Protein AF-A0A530RHD5-F1 (afdb_monomer)

pLDDT: mean 77.43, std 13.87, range [50.12, 97.5]

Secondary structure (DSSP, 8-state):
--------TTTT--HHHHHHHS-HHHHHHHHHHHHHHHHHHHHHHHHHHHHHHHHHHHHHHHHHHHTSS-HHHHHHHHHTS---THHHHHHHH-

Foldseek 3Di:
DDPPPPPPPPPCPDPVNVQVPDDPVVVVVVVVVVVVVVVVVVVVVVVVVVVVVLVVVVVVVVVCVVVPPDPPVLLVVLVPDPDDDVSVVSNVVD

Solvent-accessible surface area (backbone atoms only — not comparable to full-atom values): 5688 Å² total; per-residue (Å²): 134,85,81,77,76,76,78,67,87,65,77,72,76,37,74,68,50,54,57,67,72,45,52,73,69,57,54,50,52,56,52,51,52,51,53,49,52,55,50,52,50,52,52,51,52,53,52,51,52,54,50,49,55,51,51,53,53,50,53,54,51,49,54,44,63,74,64,74,65,44,76,65,57,51,41,62,62,43,72,80,41,96,53,67,69,68,59,36,53,51,62,72,73,108

Structure (mmCIF, N/CA/C/O backbone):
data_AF-A0A530RHD5-F1
#
_entry.id   AF-A0A530RHD5-F1
#
loop_
_atom_site.group_PDB
_atom_site.id
_atom_site.type_symbol
_atom_site.label_atom_id
_atom_site.label_alt_id
_atom_site.label_comp_id
_atom_site.label_asym_id
_atom_site.label_entity_id
_atom_site.label_seq_id
_atom_site.pdbx_PDB_ins_code
_atom_site.Cartn_x
_atom_site.Cartn_y
_atom_site.Cartn_z
_atom_site.occupancy
_atom_site.B_iso_or_equiv
_atom_site.auth_seq_id
_atom_site.auth_comp_id
_atom_site.auth_asym_id
_atom_site.auth_atom_id
_atom_site.pdbx_PDB_model_num
ATOM 1 N N . MET A 1 1 ? 45.140 29.889 -31.643 1.00 50.12 1 MET A N 1
ATOM 2 C CA . MET A 1 1 ? 45.075 29.102 -30.397 1.00 50.12 1 MET A CA 1
ATOM 3 C C . MET A 1 1 ? 43.958 28.101 -30.595 1.00 50.12 1 MET A C 1
ATOM 5 O O . MET A 1 1 ? 42.801 28.496 -30.638 1.00 50.12 1 MET A O 1
ATOM 9 N N . GLU A 1 2 ? 44.326 26.865 -30.909 1.00 51.72 2 GLU A N 1
ATOM 10 C CA . GLU A 1 2 ? 43.393 25.783 -31.212 1.00 51.72 2 GLU A CA 1
ATOM 11 C C . GLU A 1 2 ? 42.742 25.332 -29.899 1.00 51.72 2 GLU A C 1
ATOM 13 O O . GLU A 1 2 ? 43.424 24.851 -28.996 1.00 51.72 2 GLU A O 1
ATOM 18 N N . ASN A 1 3 ? 41.439 25.576 -29.751 1.00 60.88 3 ASN A N 1
ATOM 19 C CA . ASN A 1 3 ? 40.669 25.054 -28.627 1.00 60.88 3 ASN A CA 1
ATOM 20 C C . ASN A 1 3 ? 40.419 23.571 -28.897 1.00 60.88 3 ASN A C 1
ATOM 22 O O . ASN A 1 3 ? 39.448 23.211 -29.561 1.00 60.88 3 ASN A O 1
ATOM 26 N N . ILE A 1 4 ? 41.317 22.721 -28.402 1.00 61.34 4 ILE A N 1
ATOM 27 C CA . ILE A 1 4 ? 41.090 21.282 -28.318 1.00 61.34 4 ILE A CA 1
ATOM 28 C C . ILE A 1 4 ? 39.912 21.099 -27.361 1.00 61.34 4 ILE A C 1
ATOM 30 O O . ILE A 1 4 ? 40.061 21.216 -26.145 1.00 61.34 4 ILE A O 1
ATOM 34 N N . ALA A 1 5 ? 38.722 20.882 -27.921 1.00 60.12 5 ALA A N 1
ATOM 35 C CA . ALA A 1 5 ? 37.560 20.476 -27.154 1.00 60.12 5 ALA A CA 1
ATOM 36 C C . ALA A 1 5 ? 37.913 19.151 -26.472 1.00 60.12 5 ALA A C 1
ATOM 38 O O . ALA A 1 5 ? 38.037 18.115 -27.124 1.00 60.12 5 ALA A O 1
ATOM 39 N N . LEU A 1 6 ? 38.148 19.215 -25.163 1.00 58.94 6 LEU A N 1
ATOM 40 C CA . LEU A 1 6 ? 38.334 18.047 -24.321 1.00 58.94 6 LEU A CA 1
ATOM 41 C C . LEU A 1 6 ? 37.048 17.228 -24.427 1.00 58.94 6 LEU A C 1
ATOM 43 O O . LEU A 1 6 ? 36.018 17.606 -23.873 1.00 58.94 6 LEU A O 1
ATOM 47 N N . ALA A 1 7 ? 37.085 16.144 -25.199 1.00 57.75 7 ALA A N 1
ATOM 48 C CA . ALA A 1 7 ? 36.014 15.166 -25.209 1.00 57.75 7 ALA A CA 1
ATOM 49 C C . ALA A 1 7 ? 35.892 14.628 -23.781 1.00 57.75 7 ALA A C 1
ATOM 51 O O . ALA A 1 7 ? 36.780 13.912 -23.323 1.00 57.75 7 ALA A O 1
ATOM 52 N N . GLU A 1 8 ? 34.839 15.024 -23.063 1.00 59.56 8 GLU A N 1
ATOM 53 C CA . GLU A 1 8 ? 34.573 14.539 -21.713 1.00 59.56 8 GLU A CA 1
ATOM 54 C C . GLU A 1 8 ? 34.282 13.031 -21.766 1.00 59.56 8 GLU A C 1
ATOM 56 O O . GLU A 1 8 ? 33.201 12.630 -22.208 1.00 59.56 8 GLU A O 1
ATOM 61 N N . PRO A 1 9 ? 35.187 12.158 -21.280 1.00 56.56 9 PRO A N 1
ATOM 62 C CA . PRO A 1 9 ? 34.996 10.710 -21.371 1.00 56.56 9 PRO A CA 1
ATOM 63 C C . PRO A 1 9 ? 33.888 10.202 -20.430 1.00 56.56 9 PRO A C 1
ATOM 65 O O . PRO A 1 9 ? 33.558 9.019 -20.442 1.00 56.56 9 PRO A O 1
ATOM 68 N N . GLY A 1 10 ? 33.315 11.080 -19.598 1.00 55.81 10 GLY A N 1
ATOM 69 C CA . GLY A 1 10 ? 32.289 10.759 -18.605 1.00 55.81 10 GLY A CA 1
ATOM 70 C C . GLY A 1 10 ? 30.844 10.874 -19.100 1.00 55.81 10 GLY A C 1
ATOM 71 O O . GLY A 1 10 ? 29.946 10.340 -18.451 1.00 55.81 10 GLY A O 1
ATOM 72 N N . ALA A 1 11 ? 30.593 11.505 -20.254 1.00 55.62 11 ALA A N 1
ATOM 73 C CA . ALA A 1 11 ? 29.229 11.760 -20.735 1.00 55.62 11 ALA A CA 1
ATOM 74 C C . ALA A 1 11 ? 28.459 10.486 -21.156 1.00 55.62 11 ALA A C 1
ATOM 76 O O . ALA A 1 11 ? 27.240 10.519 -21.326 1.00 55.62 11 ALA A O 1
ATOM 77 N N . HIS A 1 12 ? 29.146 9.346 -21.293 1.00 55.72 12 HIS A N 1
ATOM 78 C CA . HIS A 1 12 ? 28.554 8.078 -21.736 1.00 55.72 12 HIS A CA 1
ATOM 79 C C . HIS A 1 12 ? 28.087 7.155 -20.596 1.00 55.72 12 HIS A C 1
ATOM 81 O O . HIS A 1 12 ? 27.388 6.179 -20.859 1.00 55.72 12 HIS A O 1
ATOM 87 N N . LEU A 1 13 ? 28.398 7.471 -19.333 1.00 62.16 13 LEU A N 1
ATOM 88 C CA . LEU A 1 13 ? 27.952 6.710 -18.154 1.00 62.16 13 LEU A CA 1
ATOM 89 C C . LEU A 1 13 ? 26.781 7.404 -17.443 1.00 62.16 13 LEU A C 1
ATOM 91 O O . LEU A 1 13 ? 26.777 7.600 -16.231 1.00 62.16 13 LEU A O 1
ATOM 95 N N . SER A 1 14 ? 25.754 7.778 -18.203 1.00 80.88 14 SER A N 1
ATOM 96 C CA . SER A 1 14 ? 24.470 8.179 -17.625 1.00 80.88 14 SER A CA 1
ATOM 97 C C . SER A 1 14 ? 23.639 6.936 -17.298 1.00 80.88 14 SER A C 1
ATOM 99 O O . SER A 1 14 ? 23.557 6.019 -18.117 1.00 80.88 14 SER A O 1
ATOM 101 N N . ILE A 1 15 ? 22.956 6.916 -16.145 1.00 80.88 15 ILE A N 1
ATOM 102 C CA . ILE A 1 15 ? 21.949 5.885 -15.808 1.00 80.88 15 ILE A CA 1
ATOM 103 C C . ILE A 1 15 ? 20.948 5.701 -16.954 1.00 80.88 15 ILE A C 1
ATOM 105 O O . ILE A 1 15 ? 20.544 4.580 -17.258 1.00 80.88 15 ILE A O 1
ATOM 109 N N . TRP A 1 16 ? 20.604 6.792 -17.640 1.00 82.75 16 TRP A N 1
ATOM 110 C CA . TRP A 1 16 ? 19.718 6.753 -18.794 1.00 82.75 16 TRP A CA 1
ATOM 111 C C . TRP A 1 16 ? 20.344 6.048 -20.005 1.00 82.75 16 TRP A C 1
ATOM 113 O O . TRP A 1 16 ? 19.678 5.258 -20.673 1.00 82.75 16 TRP A O 1
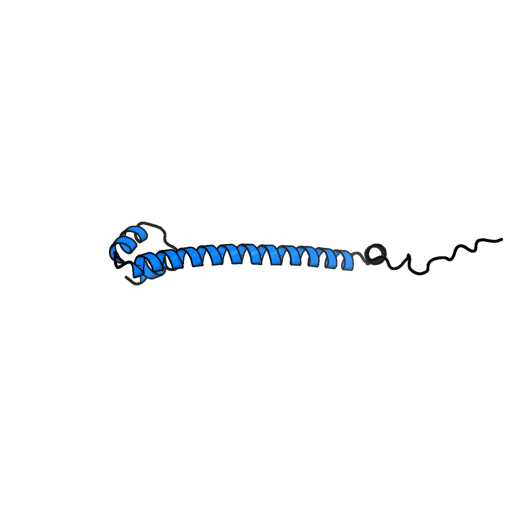ATOM 123 N N . ALA A 1 17 ? 21.634 6.281 -20.269 1.00 83.44 17 ALA A N 1
ATOM 124 C CA . ALA A 1 17 ? 22.363 5.631 -21.358 1.00 83.44 17 ALA A CA 1
ATOM 125 C C . ALA A 1 17 ? 22.522 4.121 -21.109 1.00 83.44 17 ALA A C 1
ATOM 127 O O . ALA A 1 17 ? 22.246 3.318 -22.001 1.00 83.44 17 ALA A O 1
ATOM 128 N N . LEU A 1 18 ? 22.858 3.731 -19.874 1.00 83.75 18 LEU A N 1
ATOM 129 C CA . LEU A 1 18 ? 22.944 2.328 -19.454 1.00 83.75 18 LEU A CA 1
ATOM 130 C C . LEU A 1 18 ? 21.586 1.622 -19.550 1.00 83.75 18 LEU A C 1
ATOM 132 O O . LEU A 1 18 ? 21.502 0.491 -20.030 1.00 83.75 18 LEU A O 1
ATOM 136 N N . PHE A 1 19 ? 20.505 2.306 -19.164 1.00 84.50 19 PHE A N 1
ATOM 137 C CA . PHE A 1 19 ? 19.149 1.791 -19.332 1.00 84.50 19 PHE A CA 1
ATOM 138 C C . PHE A 1 19 ? 18.790 1.623 -20.811 1.00 84.50 19 PHE A C 1
ATOM 140 O O . PHE A 1 19 ? 18.208 0.607 -21.179 1.00 84.50 19 PHE A O 1
ATOM 147 N N . MET A 1 20 ? 19.145 2.575 -21.683 1.00 83.94 20 MET A N 1
ATOM 148 C CA . MET A 1 20 ? 18.857 2.457 -23.116 1.00 83.94 20 MET A CA 1
ATOM 149 C C . MET A 1 20 ? 19.634 1.331 -23.792 1.00 83.94 20 MET A C 1
ATOM 151 O O . MET A 1 20 ? 19.034 0.605 -24.589 1.00 83.94 20 MET A O 1
ATOM 155 N N . GLN A 1 21 ? 20.901 1.130 -23.422 1.00 87.50 21 GLN A N 1
ATOM 156 C CA . GLN A 1 21 ? 21.732 0.028 -23.909 1.00 87.50 21 GLN A CA 1
ATOM 157 C C . GLN A 1 21 ? 21.261 -1.346 -23.402 1.00 87.50 21 GLN A C 1
ATOM 159 O O . GLN A 1 21 ? 21.495 -2.359 -24.062 1.00 87.50 21 GLN A O 1
ATOM 164 N N . ALA A 1 22 ? 20.586 -1.404 -22.250 1.00 85.69 22 ALA A N 1
ATOM 165 C CA . ALA A 1 22 ? 20.101 -2.654 -21.685 1.00 85.69 22 ALA A CA 1
ATOM 166 C C . ALA A 1 22 ? 19.120 -3.381 -22.626 1.00 85.69 22 ALA A C 1
ATOM 168 O O . ALA A 1 22 ? 18.242 -2.783 -23.262 1.00 85.69 22 ALA A O 1
ATOM 169 N N . GLY A 1 23 ? 19.252 -4.709 -22.677 1.00 90.19 23 GLY A N 1
ATOM 170 C CA . GLY A 1 23 ? 18.374 -5.573 -23.462 1.00 90.19 23 GLY A CA 1
ATOM 171 C C . GLY A 1 23 ? 16.918 -5.526 -22.988 1.00 90.19 23 GLY A C 1
ATOM 172 O O . GLY A 1 23 ? 16.619 -5.170 -21.845 1.00 90.19 23 GLY A O 1
ATOM 173 N N . TRP A 1 24 ? 15.997 -5.925 -23.866 1.00 93.69 24 TRP A N 1
ATOM 174 C CA . TRP A 1 24 ? 14.553 -5.883 -23.603 1.00 93.69 24 TRP A CA 1
ATOM 175 C C . TRP A 1 24 ? 14.143 -6.674 -22.346 1.00 93.69 24 TRP A C 1
ATOM 177 O O . TRP A 1 24 ? 13.301 -6.210 -21.580 1.00 93.69 24 TRP A O 1
ATOM 187 N N . VAL A 1 25 ? 14.800 -7.811 -22.078 1.00 94.94 25 VAL A N 1
ATOM 188 C CA . VAL A 1 25 ? 14.572 -8.626 -20.871 1.00 94.94 25 VAL A CA 1
ATOM 189 C C . VAL A 1 25 ? 14.920 -7.848 -19.601 1.00 94.94 25 VAL A C 1
ATOM 191 O O . VAL A 1 25 ? 14.144 -7.835 -18.651 1.00 94.94 25 VAL A O 1
ATOM 194 N N . VAL A 1 26 ? 16.061 -7.154 -19.586 1.00 93.25 26 VAL A N 1
ATOM 195 C CA . VAL A 1 26 ? 16.520 -6.389 -18.415 1.00 93.25 26 VAL A CA 1
ATOM 196 C C . VAL A 1 26 ? 15.559 -5.239 -18.125 1.00 93.25 26 VAL A C 1
ATOM 198 O O . VAL A 1 26 ? 15.192 -5.013 -16.975 1.00 93.25 26 VAL A O 1
ATOM 201 N N . LYS A 1 27 ? 15.083 -4.553 -19.171 1.00 91.31 27 LYS A N 1
ATOM 202 C CA . LYS A 1 27 ? 14.063 -3.501 -19.049 1.00 91.31 27 LYS A CA 1
ATOM 203 C C . LYS A 1 27 ? 12.769 -4.027 -18.430 1.00 91.31 27 LYS A C 1
ATOM 205 O O . LYS A 1 27 ? 12.242 -3.393 -17.519 1.00 91.31 27 LYS A O 1
ATOM 210 N N . LEU A 1 28 ? 12.304 -5.200 -18.864 1.00 95.62 28 LEU A N 1
ATOM 211 C CA . LEU A 1 28 ? 11.128 -5.854 -18.288 1.00 95.62 28 LEU A CA 1
ATOM 212 C C . LEU A 1 28 ? 11.342 -6.154 -16.800 1.00 95.62 28 LEU A C 1
ATOM 214 O O . LEU A 1 28 ? 10.498 -5.789 -15.987 1.00 95.62 28 LEU A O 1
ATOM 218 N N . VAL A 1 29 ? 12.483 -6.742 -16.428 1.00 96.00 29 VAL A N 1
ATOM 219 C CA . VAL A 1 29 ? 12.801 -7.040 -15.021 1.00 96.00 29 VAL A CA 1
ATOM 220 C C . VAL A 1 29 ? 12.828 -5.766 -14.175 1.00 96.00 29 VAL A C 1
ATOM 222 O O . VAL A 1 29 ? 12.214 -5.741 -13.115 1.00 96.00 29 VAL A O 1
ATOM 225 N N . MET A 1 30 ? 13.468 -4.688 -14.642 1.00 94.56 30 MET A N 1
ATOM 226 C CA . MET A 1 30 ? 13.515 -3.416 -13.906 1.00 94.56 30 MET A CA 1
ATOM 227 C C . MET A 1 30 ? 12.118 -2.831 -13.665 1.00 94.56 30 MET A C 1
ATOM 229 O O . MET A 1 30 ? 11.815 -2.408 -12.549 1.00 94.56 30 MET A O 1
ATOM 233 N N . ILE A 1 31 ? 11.252 -2.848 -14.682 1.00 94.81 31 ILE A N 1
ATOM 234 C CA . ILE A 1 31 ? 9.860 -2.395 -14.547 1.00 94.81 31 ILE A CA 1
ATOM 235 C C . ILE A 1 31 ? 9.091 -3.318 -13.596 1.00 94.81 31 ILE A C 1
ATOM 237 O O . ILE A 1 31 ? 8.392 -2.837 -12.708 1.00 94.81 31 ILE A O 1
ATOM 241 N N . GLY A 1 32 ? 9.258 -4.636 -13.726 1.00 96.81 32 GLY A N 1
ATOM 242 C CA . GLY A 1 32 ? 8.625 -5.621 -12.852 1.00 96.81 32 GLY A CA 1
ATOM 243 C C . GLY A 1 32 ? 9.009 -5.436 -11.384 1.00 96.81 32 GLY A C 1
ATOM 244 O O . GLY A 1 32 ? 8.138 -5.450 -10.517 1.00 96.81 32 GLY A O 1
ATOM 245 N N . LEU A 1 33 ? 10.289 -5.180 -11.100 1.00 96.25 33 LEU A N 1
ATOM 246 C CA . LEU A 1 33 ? 10.777 -4.882 -9.751 1.00 96.25 33 LEU A CA 1
ATOM 247 C C . LEU A 1 33 ? 10.199 -3.572 -9.208 1.00 96.25 33 LEU A C 1
ATOM 249 O O . LEU A 1 33 ? 9.814 -3.510 -8.040 1.00 96.25 33 LEU A O 1
ATOM 253 N N . LEU A 1 34 ? 10.086 -2.540 -10.048 1.00 96.25 34 LEU A N 1
ATOM 254 C CA . LEU A 1 34 ? 9.464 -1.276 -9.659 1.00 96.25 34 LEU A CA 1
ATOM 255 C C . LEU A 1 34 ? 7.984 -1.476 -9.298 1.00 96.25 34 LEU A C 1
ATOM 257 O O . LEU A 1 34 ? 7.541 -1.031 -8.239 1.00 96.25 34 LEU A O 1
ATOM 261 N N . CYS A 1 35 ? 7.235 -2.205 -10.129 1.00 97.50 35 CYS A N 1
ATOM 262 C CA . CYS A 1 35 ? 5.845 -2.561 -9.852 1.00 97.50 35 CYS A CA 1
ATOM 263 C C . CYS A 1 35 ? 5.715 -3.391 -8.568 1.00 97.50 35 CYS A C 1
ATOM 265 O O . CYS A 1 35 ? 4.859 -3.093 -7.740 1.00 97.50 35 CYS A O 1
ATOM 267 N N . ALA A 1 36 ? 6.582 -4.387 -8.364 1.00 97.12 36 ALA A N 1
ATOM 268 C CA . ALA A 1 36 ? 6.587 -5.215 -7.160 1.00 97.12 36 ALA A CA 1
ATOM 269 C C . ALA A 1 36 ? 6.879 -4.400 -5.888 1.00 97.12 36 ALA A C 1
ATOM 271 O O . ALA A 1 36 ? 6.281 -4.653 -4.841 1.00 97.12 36 ALA A O 1
ATOM 272 N N . SER A 1 37 ? 7.750 -3.392 -5.973 1.00 96.81 37 SER A N 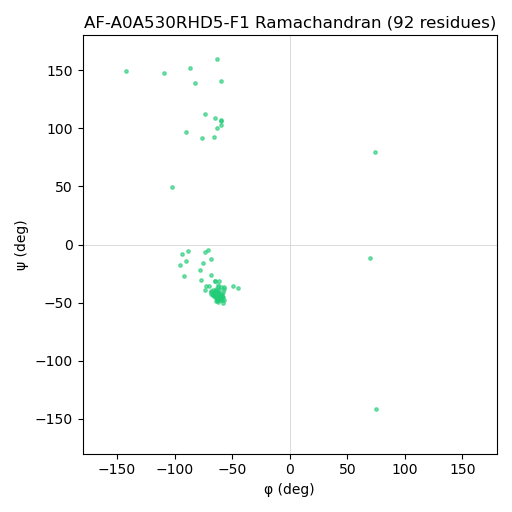1
ATOM 273 C CA . SER A 1 37 ? 8.037 -2.479 -4.862 1.00 96.81 37 SER A CA 1
ATOM 274 C C . SER A 1 37 ? 6.801 -1.665 -4.466 1.00 96.81 37 SER A C 1
ATOM 276 O O . SER A 1 37 ? 6.410 -1.652 -3.295 1.00 96.81 37 SER A O 1
ATOM 278 N N . ILE A 1 38 ? 6.123 -1.065 -5.451 1.00 96.56 38 ILE A N 1
ATOM 279 C CA . ILE A 1 38 ? 4.873 -0.321 -5.230 1.00 96.56 38 ILE A CA 1
ATOM 280 C C . ILE A 1 38 ? 3.793 -1.253 -4.664 1.00 96.56 38 ILE A C 1
ATOM 282 O O . ILE A 1 38 ? 3.098 -0.896 -3.714 1.00 96.56 38 ILE A O 1
ATOM 286 N N . TRP A 1 39 ? 3.687 -2.470 -5.201 1.00 97.31 39 TRP A N 1
ATOM 287 C CA . TRP A 1 39 ? 2.723 -3.471 -4.745 1.00 97.31 39 TRP A CA 1
ATOM 288 C C . TRP A 1 39 ? 2.960 -3.886 -3.292 1.00 97.31 39 TRP A C 1
ATOM 290 O O . TRP A 1 39 ? 2.025 -3.990 -2.501 1.00 97.31 39 TRP A O 1
ATOM 300 N N . THR A 1 40 ? 4.223 -4.06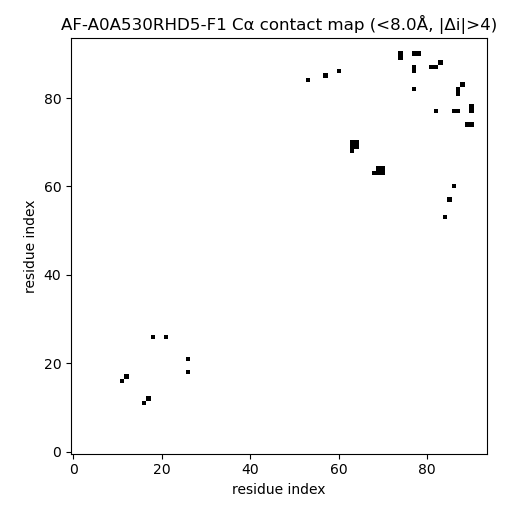9 -2.912 1.00 96.88 40 THR A N 1
ATOM 301 C CA . THR A 1 40 ? 4.602 -4.400 -1.536 1.00 96.88 40 THR A CA 1
ATOM 302 C C . THR A 1 40 ? 4.200 -3.282 -0.579 1.00 96.88 40 THR A C 1
ATOM 304 O O . THR A 1 40 ? 3.604 -3.550 0.463 1.00 96.88 40 THR A O 1
ATOM 307 N N . TRP A 1 41 ? 4.438 -2.023 -0.951 1.00 95.94 41 TRP A N 1
ATOM 308 C CA . TRP A 1 41 ? 3.989 -0.872 -0.166 1.00 95.94 41 TRP A CA 1
ATOM 309 C C . TRP A 1 41 ? 2.466 -0.787 -0.045 1.00 95.94 41 TRP A C 1
ATOM 311 O O . TRP A 1 41 ? 1.964 -0.523 1.046 1.00 95.94 41 TRP A O 1
ATOM 321 N N . ALA A 1 42 ? 1.727 -1.065 -1.121 1.00 94.38 42 ALA A N 1
ATOM 322 C CA . ALA A 1 42 ? 0.267 -1.099 -1.083 1.00 94.38 42 ALA A CA 1
ATOM 323 C C . ALA A 1 42 ? -0.253 -2.146 -0.079 1.00 94.38 42 ALA A C 1
ATOM 325 O O . ALA A 1 42 ? -1.116 -1.835 0.741 1.00 94.38 42 ALA A O 1
ATOM 326 N N . ILE A 1 43 ? 0.331 -3.351 -0.075 1.00 93.56 43 ILE A N 1
ATOM 327 C CA . ILE A 1 43 ? -0.006 -4.406 0.896 1.00 93.56 43 ILE A CA 1
ATOM 328 C C . ILE A 1 43 ? 0.328 -3.966 2.324 1.00 93.56 43 ILE A C 1
ATOM 330 O O . ILE A 1 43 ? -0.462 -4.199 3.240 1.00 93.56 43 ILE A O 1
ATOM 334 N N . ILE A 1 44 ? 1.492 -3.345 2.536 1.00 94.19 44 ILE A N 1
ATOM 335 C CA . ILE A 1 44 ? 1.897 -2.864 3.862 1.00 94.19 44 ILE A CA 1
ATOM 336 C C . ILE A 1 44 ? 0.871 -1.857 4.388 1.00 94.19 44 ILE A C 1
ATOM 338 O O . ILE A 1 44 ? 0.412 -1.999 5.520 1.00 94.19 44 ILE A O 1
ATOM 342 N N . VAL A 1 45 ? 0.471 -0.880 3.572 1.00 94.44 45 VAL A N 1
ATOM 343 C CA . VAL A 1 45 ? -0.517 0.134 3.964 1.00 94.44 45 VAL A CA 1
ATOM 344 C C . VAL A 1 45 ? -1.870 -0.501 4.283 1.00 94.44 45 VAL A C 1
ATOM 346 O O . VAL A 1 45 ? -2.428 -0.218 5.344 1.00 94.44 45 VAL A O 1
ATOM 349 N N . ASP A 1 46 ? -2.372 -1.394 3.429 1.00 92.69 46 ASP A N 1
ATOM 350 C CA . ASP A 1 46 ? -3.650 -2.079 3.659 1.00 92.69 46 ASP A CA 1
ATOM 351 C C . ASP A 1 46 ? -3.644 -2.847 4.990 1.00 92.69 46 ASP A C 1
ATOM 353 O O . ASP A 1 46 ? -4.538 -2.709 5.832 1.00 92.69 46 ASP A O 1
ATOM 357 N N . LYS A 1 47 ? -2.554 -3.573 5.254 1.00 90.75 47 LYS A N 1
ATOM 358 C CA . LYS A 1 47 ? -2.405 -4.359 6.479 1.00 90.75 47 LYS A CA 1
ATOM 359 C C . LYS A 1 47 ? -2.234 -3.486 7.723 1.00 90.75 47 LYS A C 1
ATOM 361 O O . LYS A 1 47 ? -2.776 -3.829 8.774 1.00 90.75 47 LYS A O 1
ATOM 366 N N . LEU A 1 48 ? -1.540 -2.350 7.619 1.00 91.88 48 LEU A N 1
ATOM 367 C CA . LEU A 1 48 ? -1.425 -1.371 8.705 1.00 91.88 48 LEU A CA 1
ATOM 368 C C . LEU A 1 48 ? -2.787 -0.764 9.060 1.00 91.88 48 LEU A C 1
ATOM 370 O O . LEU A 1 48 ? -3.122 -0.669 10.243 1.00 91.88 48 LEU A O 1
ATOM 374 N N . VAL A 1 49 ? -3.598 -0.406 8.060 1.00 91.44 49 VAL A N 1
ATOM 375 C CA . VAL A 1 49 ? -4.957 0.115 8.277 1.00 91.44 49 VAL A CA 1
ATOM 376 C C . VAL A 1 49 ? -5.854 -0.954 8.902 1.00 91.44 49 VAL A C 1
ATOM 378 O O . VAL A 1 49 ? -6.548 -0.677 9.884 1.00 91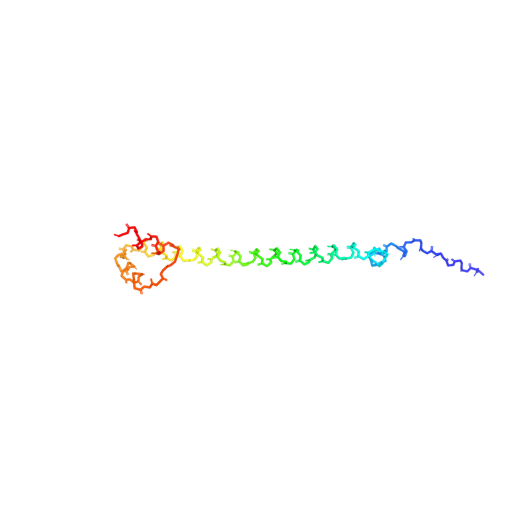.44 49 VAL A O 1
ATOM 381 N N . ALA A 1 50 ? -5.816 -2.188 8.391 1.00 87.19 50 ALA A N 1
ATOM 382 C CA . ALA A 1 50 ? -6.575 -3.306 8.947 1.00 87.19 50 ALA A CA 1
ATOM 383 C C . ALA A 1 50 ? -6.202 -3.580 10.416 1.00 87.19 50 ALA A C 1
ATOM 385 O O . ALA A 1 50 ? -7.082 -3.707 11.273 1.00 87.19 50 ALA A O 1
ATOM 386 N N . TYR A 1 51 ? -4.904 -3.592 10.731 1.00 87.75 51 TYR A N 1
ATOM 387 C CA . TYR A 1 51 ? -4.413 -3.783 12.094 1.00 87.75 51 TYR A CA 1
ATOM 388 C C . TYR A 1 51 ? -4.812 -2.625 13.021 1.00 87.75 51 TYR A C 1
ATOM 390 O O . TYR A 1 51 ? -5.276 -2.855 14.139 1.00 87.75 51 TYR A O 1
ATOM 398 N N . GLY A 1 52 ? -4.708 -1.379 12.548 1.00 87.69 52 GLY A N 1
ATOM 399 C CA . GLY A 1 52 ? -5.127 -0.192 13.296 1.00 87.69 52 GLY A CA 1
ATOM 400 C C . GLY A 1 52 ? -6.619 -0.207 13.639 1.00 87.69 52 GLY A C 1
ATOM 401 O O . GLY A 1 52 ? -6.992 0.040 14.788 1.00 87.69 52 GLY A O 1
ATOM 402 N N . ARG A 1 53 ? -7.474 -0.582 12.677 1.00 83.62 53 ARG A N 1
ATOM 403 C CA . ARG A 1 53 ? -8.921 -0.747 12.901 1.00 83.62 53 ARG A CA 1
ATOM 404 C C . ARG A 1 53 ? -9.219 -1.805 13.957 1.00 83.62 53 ARG A C 1
ATOM 406 O O . ARG A 1 53 ? -10.062 -1.573 14.822 1.00 83.62 53 ARG A O 1
ATOM 413 N N . MET A 1 54 ? -8.523 -2.941 13.907 1.00 81.81 54 MET A N 1
ATOM 414 C CA . MET A 1 54 ? -8.685 -3.995 14.907 1.00 81.81 54 MET A CA 1
ATOM 415 C C . MET A 1 54 ? -8.273 -3.499 16.294 1.00 81.81 54 MET A C 1
ATOM 417 O O . MET A 1 54 ? -9.035 -3.651 17.242 1.00 81.81 54 MET A O 1
ATOM 421 N N . ARG A 1 55 ? -7.127 -2.821 16.408 1.00 82.31 55 ARG A N 1
ATOM 422 C CA . ARG A 1 55 ? -6.629 -2.293 17.684 1.00 82.31 55 ARG A CA 1
ATOM 423 C C . ARG A 1 55 ? -7.570 -1.265 18.314 1.00 82.31 55 ARG A C 1
ATOM 425 O O . ARG A 1 55 ? -7.789 -1.304 19.520 1.00 82.31 55 ARG A O 1
ATOM 432 N N . LEU A 1 56 ? -8.177 -0.392 17.509 1.00 82.12 56 LEU A N 1
ATOM 433 C CA . LEU A 1 56 ? -9.182 0.554 18.000 1.00 82.12 56 LEU A CA 1
ATOM 434 C C . LEU A 1 56 ? -10.430 -0.164 18.543 1.00 82.12 56 LEU A C 1
ATOM 436 O O . LEU A 1 56 ? -10.961 0.228 19.581 1.00 82.12 56 LEU A O 1
ATOM 440 N N . ALA A 1 57 ? -10.881 -1.227 17.870 1.00 78.00 57 ALA A N 1
ATOM 441 C CA . ALA A 1 57 ? -12.001 -2.038 18.341 1.00 78.00 57 ALA A CA 1
ATOM 442 C C . ALA A 1 57 ? -11.685 -2.750 19.671 1.00 78.00 57 ALA A C 1
ATOM 444 O O . ALA A 1 57 ? -12.548 -2.790 20.547 1.00 78.00 57 ALA A O 1
ATOM 445 N N . LEU A 1 58 ? -10.450 -3.244 19.850 1.00 76.69 58 LEU A N 1
ATOM 446 C CA . LEU A 1 58 ? -9.987 -3.837 21.114 1.00 76.69 58 LEU A CA 1
ATOM 447 C C . LEU A 1 58 ? -10.012 -2.812 22.255 1.00 76.69 58 LEU A C 1
ATOM 449 O O . LEU A 1 58 ? -10.610 -3.077 23.292 1.00 76.69 58 LEU A O 1
ATOM 453 N N . ASN A 1 59 ? -9.442 -1.622 22.040 1.00 80.81 59 ASN A N 1
ATOM 454 C CA . ASN A 1 59 ? -9.407 -0.573 23.064 1.00 80.81 59 ASN A CA 1
ATOM 455 C C . ASN A 1 59 ? -10.815 -0.144 23.503 1.00 80.81 59 ASN A C 1
ATOM 457 O O . ASN A 1 59 ? -11.042 0.143 24.675 1.00 80.81 59 ASN A O 1
ATOM 461 N N . ARG A 1 60 ? -11.780 -0.107 22.574 1.00 77.62 60 ARG A N 1
ATOM 462 C CA . ARG A 1 60 ? -13.173 0.221 22.904 1.00 77.62 60 ARG A CA 1
ATOM 463 C C . ARG A 1 60 ? -13.833 -0.870 23.747 1.00 77.62 60 ARG A C 1
ATOM 465 O O . ARG A 1 60 ? -14.567 -0.542 24.672 1.00 77.62 60 ARG A O 1
ATOM 472 N N . PHE A 1 61 ? -13.573 -2.141 23.440 1.00 73.00 61 PHE A N 1
ATOM 473 C CA . PHE A 1 61 ? -14.031 -3.261 24.267 1.00 73.00 61 PHE A CA 1
ATOM 474 C C . PHE A 1 61 ? -13.444 -3.175 25.680 1.00 73.00 61 PHE A C 1
ATOM 476 O O . PHE A 1 61 ? -14.177 -3.282 26.658 1.00 73.00 61 PHE A O 1
ATOM 483 N N . GLU A 1 62 ? -12.140 -2.914 25.785 1.00 76.31 62 GLU A N 1
ATOM 484 C CA . GLU A 1 62 ? -11.440 -2.791 27.064 1.00 76.31 62 GLU A CA 1
ATOM 485 C C . GLU A 1 62 ? -11.996 -1.639 27.915 1.00 76.31 62 GLU A C 1
ATOM 487 O O . GLU A 1 62 ? -12.299 -1.839 29.085 1.00 76.31 62 GLU A O 1
ATOM 492 N N . GLN A 1 63 ? -12.242 -0.460 27.337 1.00 79.12 63 GLN A N 1
ATOM 493 C CA . GLN A 1 63 ? -12.870 0.649 28.070 1.00 79.12 63 GLN A CA 1
ATOM 494 C C . GLN A 1 63 ? -14.242 0.282 28.653 1.00 79.12 63 GLN A C 1
ATOM 496 O O . GLN A 1 63 ? -14.533 0.645 29.792 1.00 79.12 63 GLN A O 1
ATOM 501 N N . VAL A 1 64 ? -15.074 -0.450 27.903 1.00 72.38 64 VAL A N 1
ATOM 502 C CA . VAL A 1 64 ? -16.381 -0.905 28.405 1.00 72.38 64 VAL A CA 1
ATOM 503 C C . VAL A 1 64 ? -16.198 -1.943 29.513 1.00 72.38 64 VAL A C 1
ATOM 505 O O . VAL A 1 64 ? -16.830 -1.821 30.560 1.00 72.38 64 VAL A O 1
ATOM 508 N N . PHE A 1 65 ? -15.273 -2.892 29.343 1.00 68.88 65 PHE A N 1
ATOM 509 C CA . PHE A 1 65 ? -14.947 -3.904 30.353 1.00 68.88 65 PHE A CA 1
ATOM 510 C C . PHE A 1 65 ? -14.506 -3.283 31.690 1.00 68.88 65 PHE A C 1
ATOM 512 O O . PHE A 1 65 ? -15.019 -3.645 32.746 1.00 68.88 65 PHE A O 1
ATOM 519 N N . TRP A 1 66 ? -13.592 -2.308 31.651 1.00 70.25 66 TRP A N 1
ATOM 520 C CA . TRP A 1 66 ? -13.044 -1.656 32.848 1.00 70.25 66 TRP A CA 1
ATOM 521 C C . TRP A 1 66 ? -14.007 -0.663 33.514 1.00 70.25 66 TRP A C 1
ATOM 523 O O . TRP A 1 66 ? -13.810 -0.313 34.676 1.00 70.25 66 TRP A O 1
ATOM 533 N N . SER A 1 67 ? -15.065 -0.226 32.822 1.00 66.31 67 SER A N 1
ATOM 534 C CA . SER A 1 67 ? -16.064 0.697 33.382 1.00 66.31 67 SER A CA 1
ATOM 535 C C . SER A 1 67 ? -17.016 0.053 34.401 1.00 66.31 67 SER A C 1
ATOM 537 O O . SER A 1 67 ? -17.826 0.752 35.005 1.00 66.31 67 SER A O 1
ATOM 539 N N . GLY A 1 68 ? -16.954 -1.271 34.598 1.00 64.50 68 GLY A N 1
ATOM 540 C CA . GLY A 1 68 ? -17.818 -2.003 35.534 1.00 64.50 68 GLY A CA 1
ATOM 541 C C . GLY A 1 68 ? -19.292 -2.084 35.109 1.00 64.50 68 GLY A C 1
ATOM 542 O O . GLY A 1 68 ? -20.041 -2.895 35.652 1.00 64.50 68 GLY A O 1
ATOM 543 N N . GLN A 1 69 ? -19.710 -1.313 34.100 1.00 55.53 69 GLN A N 1
ATOM 544 C CA . GLN A 1 69 ? -21.015 -1.420 33.466 1.00 55.53 69 GLN A CA 1
ATOM 545 C C . GLN A 1 69 ? -20.958 -2.405 32.290 1.00 55.53 69 GLN A C 1
ATOM 547 O O . GLN A 1 69 ? -20.666 -2.068 31.146 1.00 55.53 69 GLN A O 1
ATOM 552 N N . SER A 1 70 ? -21.368 -3.634 32.609 1.00 60.69 70 SER A N 1
ATOM 553 C CA . SER A 1 70 ? -22.163 -4.527 31.756 1.00 60.69 70 SER A CA 1
ATOM 554 C C . SER A 1 70 ? -21.486 -5.209 30.551 1.00 60.69 70 SER A C 1
ATOM 556 O O . SER A 1 70 ? -21.750 -4.929 29.380 1.00 60.69 70 SER A O 1
ATOM 558 N N . LEU A 1 71 ? -20.753 -6.285 30.853 1.00 58.88 71 LEU A N 1
ATOM 559 C CA . LEU A 1 71 ? -20.611 -7.428 29.935 1.00 58.88 71 LEU A CA 1
ATOM 560 C C . LEU A 1 71 ? -21.966 -7.841 29.319 1.00 58.88 71 LEU A C 1
ATOM 562 O O . LEU A 1 71 ? -22.039 -8.178 28.141 1.00 58.88 71 LEU A O 1
ATOM 566 N N . GLU A 1 72 ? -23.031 -7.762 30.122 1.00 64.12 72 GLU A N 1
ATOM 567 C CA . GLU A 1 72 ? -24.411 -8.099 29.765 1.00 64.12 72 GLU A CA 1
ATOM 568 C C . GLU A 1 72 ? -25.029 -7.147 28.713 1.00 64.12 72 GLU A C 1
ATOM 570 O O . GLU A 1 72 ? -25.664 -7.616 27.767 1.00 64.12 72 GLU A O 1
ATOM 575 N N . GLU A 1 73 ? -24.843 -5.817 28.816 1.00 66.19 73 GLU A N 1
ATOM 576 C CA . GLU A 1 73 ? -25.344 -4.877 27.787 1.00 66.19 73 GLU A CA 1
ATOM 577 C C . GLU A 1 73 ? -24.504 -4.975 26.522 1.00 66.19 73 GLU A C 1
ATOM 579 O O . GLU A 1 73 ? -25.042 -4.884 25.415 1.00 66.19 73 GLU A O 1
ATOM 584 N N . LEU A 1 74 ? -23.194 -5.201 26.664 1.00 66.25 74 LEU A N 1
ATOM 585 C CA . LEU A 1 74 ? -22.327 -5.423 25.520 1.00 66.25 74 LEU A CA 1
ATOM 586 C C . LEU A 1 74 ? -22.743 -6.698 24.773 1.00 66.25 74 LEU A C 1
ATOM 588 O O . LEU A 1 74 ? -22.903 -6.644 23.558 1.00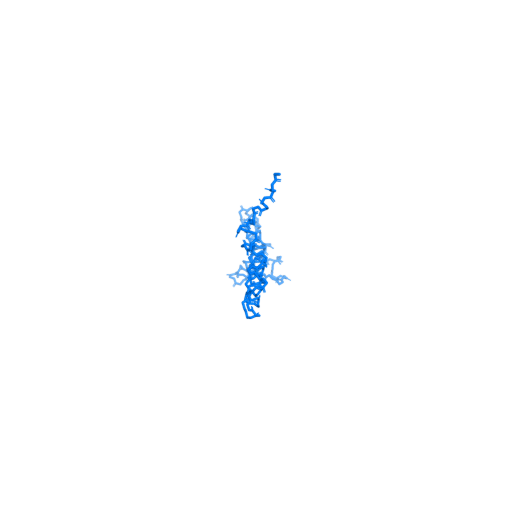 66.25 74 LEU A O 1
ATOM 592 N N . TYR A 1 75 ? -23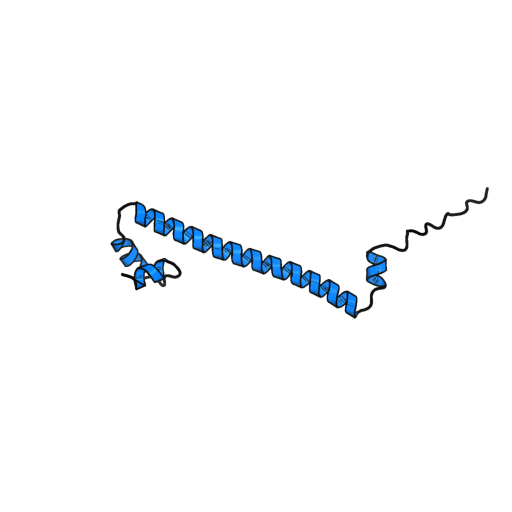.002 -7.805 25.479 1.00 64.81 75 TYR A N 1
ATOM 593 C CA . TYR A 1 75 ? -23.552 -9.030 24.894 1.00 64.81 75 TYR A CA 1
ATOM 594 C C . TYR A 1 75 ? -24.891 -8.762 24.204 1.00 64.81 75 TYR A C 1
ATOM 596 O O . TYR A 1 75 ? -25.025 -9.076 23.029 1.00 64.81 75 TYR A O 1
ATOM 604 N N . ARG A 1 76 ? -25.849 -8.095 24.861 1.00 69.56 76 ARG A N 1
ATOM 605 C CA . ARG A 1 76 ? -27.140 -7.745 24.236 1.00 69.56 76 ARG A CA 1
ATOM 606 C C . ARG A 1 76 ? -26.985 -6.906 22.967 1.00 69.56 76 ARG A C 1
ATOM 608 O O . ARG A 1 76 ? -27.705 -7.121 21.999 1.00 69.56 76 ARG A O 1
ATOM 615 N N . THR A 1 77 ? -26.035 -5.974 22.952 1.00 68.25 77 THR A N 1
ATOM 616 C CA . THR A 1 77 ? -25.782 -5.090 21.802 1.00 68.25 77 THR A CA 1
ATOM 617 C C . THR A 1 77 ? -25.028 -5.802 20.672 1.00 68.25 77 THR A C 1
ATOM 619 O O . THR A 1 77 ? -25.183 -5.459 19.498 1.00 68.25 77 THR A O 1
ATOM 622 N N . LEU A 1 78 ? -24.182 -6.777 21.016 1.00 67.94 78 LEU A N 1
ATOM 623 C CA . LEU A 1 78 ? -23.331 -7.522 20.086 1.00 67.94 78 LEU A CA 1
ATOM 624 C C . LEU A 1 78 ? -23.977 -8.811 19.564 1.00 67.94 78 LEU A C 1
ATOM 626 O O . LEU A 1 78 ? -23.658 -9.206 18.448 1.00 67.94 78 LEU A O 1
ATOM 630 N N . ALA A 1 79 ? -24.884 -9.437 20.314 1.00 64.81 79 ALA A N 1
ATOM 631 C CA . ALA A 1 79 ? -25.602 -10.645 19.912 1.00 64.81 79 ALA A CA 1
ATOM 632 C C . ALA A 1 79 ? -26.524 -10.395 18.708 1.00 64.81 79 ALA A C 1
ATOM 634 O O . ALA A 1 79 ? -26.684 -11.270 17.863 1.00 64.81 79 ALA A O 1
ATOM 635 N N . ASP A 1 80 ? -27.073 -9.182 18.590 1.00 67.12 80 ASP A N 1
ATOM 636 C CA . ASP A 1 80 ? -27.977 -8.803 17.496 1.00 67.12 80 ASP A CA 1
ATOM 637 C C . ASP A 1 80 ? -27.235 -8.257 16.254 1.00 67.12 80 ASP A C 1
ATOM 639 O O . ASP A 1 80 ? -27.821 -8.008 15.200 1.00 67.12 80 ASP A O 1
ATOM 643 N N . ARG A 1 81 ? -25.906 -8.074 16.335 1.00 66.81 81 ARG A N 1
ATOM 644 C CA . ARG A 1 81 ? -25.067 -7.628 15.209 1.00 66.81 81 ARG A CA 1
ATOM 645 C C . ARG A 1 81 ? -24.171 -8.755 14.705 1.00 66.81 81 ARG A C 1
ATOM 647 O O . ARG A 1 81 ? -23.640 -9.546 15.475 1.00 66.81 81 ARG A O 1
ATOM 654 N N . LYS A 1 82 ? -23.876 -8.763 13.396 1.00 61.56 82 LYS A N 1
ATOM 655 C CA . LYS A 1 82 ? -22.743 -9.539 12.859 1.00 61.56 82 LYS A CA 1
ATOM 656 C C . LYS A 1 82 ? -21.442 -8.952 13.398 1.00 61.56 82 LYS A C 1
ATOM 658 O O . LYS A 1 82 ? -20.901 -7.995 12.845 1.00 61.56 82 LYS A O 1
ATOM 663 N N . THR A 1 83 ? -20.973 -9.494 14.511 1.00 63.69 83 THR A N 1
ATOM 664 C CA . THR A 1 83 ? -19.723 -9.090 15.144 1.00 63.69 83 THR A CA 1
ATOM 665 C C . THR A 1 83 ? -18.552 -9.852 14.537 1.00 63.69 83 THR A C 1
ATOM 667 O O . THR A 1 83 ? -18.694 -10.934 13.973 1.00 63.69 83 THR A O 1
ATOM 670 N N . THR A 1 84 ? -17.367 -9.248 14.552 1.00 65.50 84 THR A N 1
ATOM 671 C CA . THR A 1 84 ? -16.135 -9.827 13.997 1.00 65.50 84 THR A CA 1
ATOM 672 C C . THR A 1 84 ? -14.975 -9.457 14.919 1.00 65.50 84 THR A C 1
ATOM 674 O O . THR A 1 84 ? -15.014 -8.413 15.572 1.00 65.50 84 THR A O 1
ATOM 677 N N . GLY A 1 85 ? -13.951 -10.309 15.011 1.00 73.56 85 GLY A N 1
ATOM 678 C CA . GLY A 1 85 ? -12.845 -10.126 15.958 1.00 73.56 85 GLY A CA 1
ATOM 679 C C . GLY A 1 85 ? -13.255 -10.470 17.395 1.00 73.56 85 GLY A C 1
ATOM 680 O O . GLY A 1 85 ? -14.012 -11.415 17.605 1.00 73.56 85 GLY A O 1
ATOM 681 N N . MET A 1 86 ? -12.784 -9.709 18.392 1.00 67.06 86 MET A N 1
ATOM 682 C CA . MET A 1 86 ? -13.048 -10.025 19.808 1.00 67.06 86 MET A CA 1
ATOM 683 C C . MET A 1 86 ? -14.530 -10.025 20.190 1.00 67.06 86 MET A C 1
ATOM 685 O O . MET A 1 86 ? -14.912 -10.826 21.030 1.00 67.06 86 MET A O 1
ATOM 689 N N . GLY A 1 87 ? -15.379 -9.206 19.557 1.00 67.69 87 GLY A N 1
ATOM 690 C CA . GLY A 1 87 ? -16.822 -9.223 19.836 1.00 67.69 87 GLY A CA 1
ATOM 691 C C . GLY A 1 87 ? -17.483 -10.562 19.490 1.00 67.69 87 GLY A C 1
ATOM 692 O O . GLY A 1 87 ? -18.357 -11.011 20.219 1.00 67.69 87 GLY A O 1
ATOM 693 N N . ALA A 1 88 ? -17.012 -11.233 18.433 1.00 72.06 88 ALA A N 1
ATOM 694 C CA . ALA A 1 88 ? -17.494 -12.562 18.062 1.00 72.06 88 ALA A CA 1
ATOM 695 C C . ALA A 1 88 ? -16.968 -13.646 19.014 1.00 72.06 88 ALA A C 1
ATOM 697 O O . ALA A 1 88 ? -17.715 -14.541 19.387 1.00 72.06 88 ALA A O 1
ATOM 698 N N . ILE A 1 89 ? -15.701 -13.546 19.437 1.00 75.44 89 ILE A N 1
ATOM 699 C CA . ILE A 1 89 ? -15.104 -14.475 20.412 1.00 75.44 89 ILE A CA 1
ATOM 700 C C . ILE A 1 8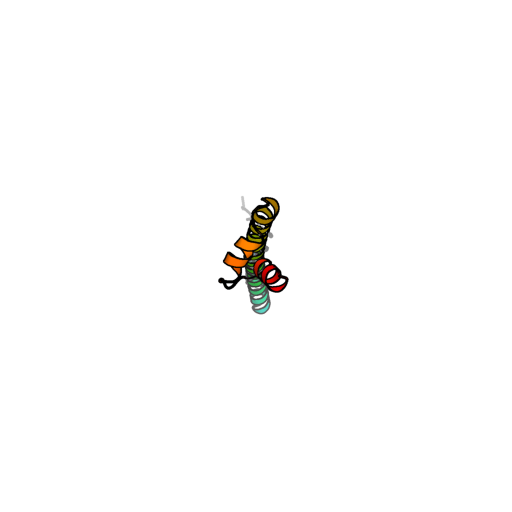9 ? -15.802 -14.344 21.771 1.00 75.44 89 ILE A C 1
ATOM 702 O O . ILE A 1 89 ? -16.110 -15.349 22.397 1.00 75.44 89 ILE A O 1
ATOM 706 N N . PHE A 1 90 ? -16.088 -13.116 22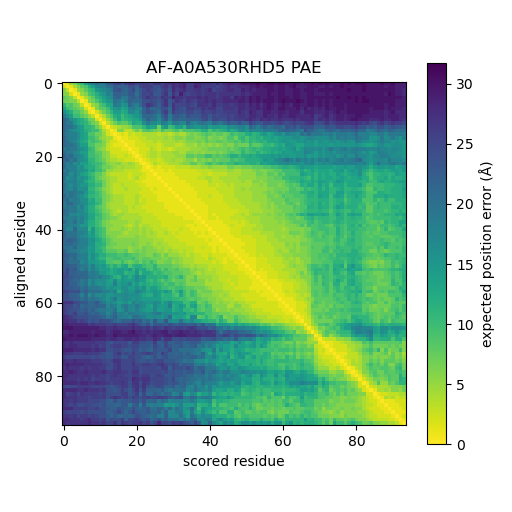.205 1.00 71.00 90 PHE A N 1
ATOM 707 C CA . PHE A 1 90 ? -16.788 -12.831 23.454 1.00 71.00 90 PHE A CA 1
ATOM 708 C C . PHE A 1 90 ? -18.221 -13.385 23.452 1.00 71.00 90 PHE A C 1
ATOM 710 O O . PHE A 1 90 ? -18.598 -14.079 24.387 1.00 71.00 90 PHE A O 1
ATOM 717 N N . VAL A 1 91 ? -18.990 -13.144 22.382 1.00 72.75 91 VAL A N 1
ATOM 718 C CA . VAL A 1 91 ? -20.345 -13.707 22.228 1.00 72.75 91 VAL A CA 1
ATOM 719 C C . VAL A 1 91 ? -20.323 -15.235 22.119 1.00 72.75 91 VAL A C 1
ATOM 721 O O . VAL A 1 91 ? -21.267 -15.873 22.557 1.00 72.75 91 VAL A O 1
ATOM 724 N N . ALA A 1 92 ? -19.270 -15.830 21.551 1.00 75.38 92 ALA A N 1
ATOM 725 C CA . ALA A 1 92 ? -19.136 -17.285 21.458 1.00 75.38 92 ALA A CA 1
ATOM 726 C C . ALA A 1 92 ? -18.700 -17.961 22.772 1.00 75.38 92 ALA A C 1
ATOM 728 O O . ALA A 1 92 ? -18.879 -19.168 22.911 1.00 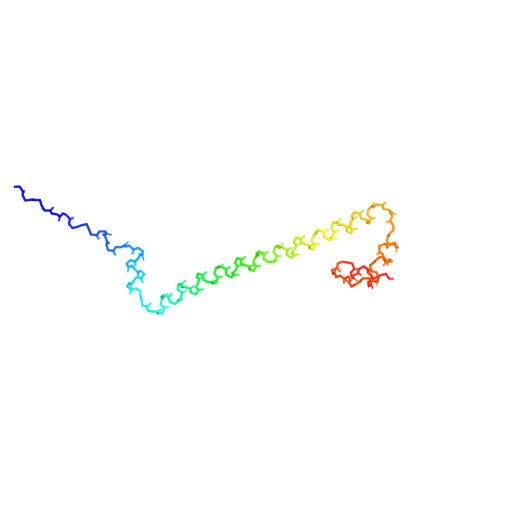75.38 92 ALA A O 1
ATOM 729 N N . ALA A 1 93 ? -18.072 -17.221 23.691 1.00 72.56 93 ALA A N 1
ATOM 730 C CA . ALA A 1 93 ? -17.551 -17.743 24.955 1.00 72.56 93 ALA A CA 1
ATOM 731 C C . ALA A 1 93 ? -18.514 -17.573 26.147 1.00 72.56 93 ALA A C 1
ATOM 733 O O . ALA A 1 93 ? -18.306 -18.226 27.170 1.00 72.56 93 ALA A O 1
ATOM 734 N N . MET A 1 94 ? -19.513 -16.693 26.023 1.00 68.12 94 MET A N 1
ATOM 735 C CA . MET A 1 94 ? -20.618 -16.483 26.972 1.00 68.12 94 MET A CA 1
ATOM 736 C C . MET A 1 94 ? -21.804 -17.381 26.624 1.00 68.12 94 MET A C 1
ATOM 738 O O . MET A 1 94 ? -22.399 -17.943 27.568 1.00 68.12 94 MET A O 1
#

Sequence (94 aa):
MENIALAEPGAHLSIWALFMQAGWVVKLVMIGLLCASIWTWAIIVDKLVAYGRMRLALNRFEQVFWSGQSLEELYRTLADRKTTGMGAIFVAAM

Radius of gyration: 30.01 Å; Cα contacts (8 Å, |Δi|>4): 22; chains: 1; bounding box: 73×47×67 Å

Mean predicted aligned error: 12.96 Å